Protein AF-A0A3S4IRG8-F1 (afdb_monomer)

Structure (mmCIF, N/CA/C/O backbone):
data_AF-A0A3S4IRG8-F1
#
_entry.id   AF-A0A3S4IRG8-F1
#
loop_
_atom_site.group_PDB
_atom_site.id
_atom_site.type_symbol
_atom_site.label_atom_id
_atom_site.label_alt_id
_atom_site.label_comp_id
_atom_site.label_asym_id
_atom_site.label_entity_id
_atom_site.label_seq_id
_atom_site.pdbx_PDB_ins_code
_atom_site.Cartn_x
_atom_site.Cartn_y
_atom_site.Cartn_z
_atom_site.occupancy
_atom_site.B_iso_or_equiv
_atom_site.auth_seq_id
_atom_site.auth_comp_id
_atom_site.auth_asym_id
_atom_site.auth_atom_id
_atom_site.pdbx_PDB_model_num
ATOM 1 N N . MET A 1 1 ? 3.084 -9.065 10.060 1.00 61.25 1 MET A N 1
ATOM 2 C CA . MET A 1 1 ? 2.139 -9.412 11.144 1.00 61.25 1 MET A CA 1
ATOM 3 C C . MET A 1 1 ? 0.882 -8.566 10.993 1.00 61.25 1 MET A C 1
ATOM 5 O O . MET A 1 1 ? 1.014 -7.364 10.798 1.00 61.25 1 MET A O 1
ATOM 9 N N . LEU A 1 2 ? -0.306 -9.174 11.066 1.00 63.50 2 LEU A N 1
ATOM 10 C CA . LEU A 1 2 ? -1.585 -8.457 11.097 1.00 63.50 2 LEU A CA 1
ATOM 11 C C . LEU A 1 2 ? -2.152 -8.532 12.519 1.00 63.50 2 LEU A C 1
ATOM 13 O O . LEU A 1 2 ? -2.353 -9.630 13.038 1.00 63.50 2 LEU A O 1
ATOM 17 N N . ARG A 1 3 ? -2.402 -7.384 13.151 1.00 69.75 3 ARG A N 1
ATOM 18 C CA . ARG A 1 3 ? -3.149 -7.307 14.417 1.00 69.75 3 ARG A CA 1
ATOM 19 C C . ARG A 1 3 ? -4.345 -6.393 14.238 1.00 69.75 3 ARG A C 1
ATOM 21 O O . ARG A 1 3 ? -4.197 -5.295 13.719 1.00 69.75 3 ARG A O 1
ATOM 28 N N . SER A 1 4 ? -5.515 -6.833 14.685 1.00 73.69 4 SER A N 1
ATOM 29 C CA . SER A 1 4 ? -6.734 -6.032 14.619 1.00 73.69 4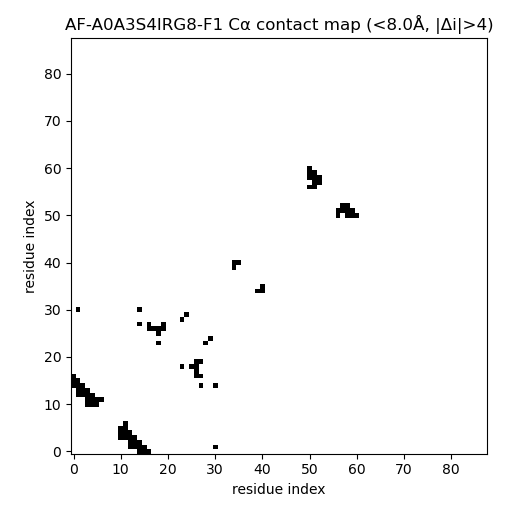 SER A CA 1
ATOM 30 C C . SER A 1 4 ? -7.416 -5.928 15.971 1.00 73.69 4 SER A C 1
ATOM 32 O O . SER A 1 4 ? -7.472 -6.913 16.705 1.00 73.69 4 SER A O 1
ATOM 34 N N . ILE A 1 5 ? -7.968 -4.754 16.248 1.00 76.94 5 ILE A N 1
ATOM 35 C CA . ILE A 1 5 ? -8.735 -4.424 17.443 1.00 76.94 5 ILE A CA 1
ATOM 36 C C . ILE A 1 5 ? -10.138 -4.009 16.997 1.00 76.94 5 ILE A C 1
ATOM 38 O O . ILE A 1 5 ? -10.305 -3.264 16.027 1.00 76.94 5 ILE A O 1
ATOM 42 N N . LEU A 1 6 ? -11.150 -4.518 17.698 1.00 78.75 6 LEU A N 1
ATOM 43 C CA . LEU A 1 6 ? -12.526 -4.069 17.529 1.00 78.75 6 LEU A CA 1
ATOM 44 C C . LEU A 1 6 ? -12.685 -2.728 18.254 1.00 78.75 6 LEU A C 1
ATOM 46 O O . LEU A 1 6 ? -12.325 -2.624 19.426 1.00 78.75 6 LEU A O 1
ATOM 50 N N . ILE A 1 7 ? -13.194 -1.712 17.562 1.00 81.38 7 ILE A N 1
ATOM 51 C CA . ILE A 1 7 ? -13.431 -0.378 18.123 1.00 81.38 7 ILE A CA 1
ATOM 52 C C . ILE A 1 7 ? -14.903 -0.001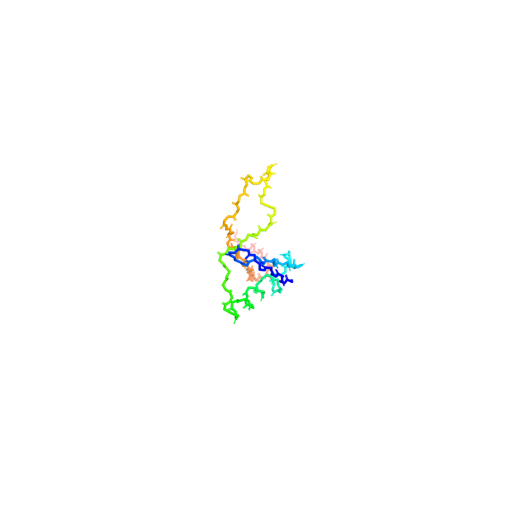 17.955 1.00 81.38 7 ILE A C 1
ATOM 54 O O . ILE A 1 7 ? -15.648 -0.632 17.203 1.00 81.38 7 ILE A O 1
ATOM 58 N N . THR A 1 8 ? -15.351 1.035 18.654 1.00 72.00 8 THR A N 1
ATOM 59 C CA . THR A 1 8 ? -16.730 1.514 18.547 1.00 72.00 8 THR A CA 1
ATOM 60 C C . THR A 1 8 ? -16.992 2.024 17.126 1.00 72.00 8 THR A C 1
ATOM 62 O O . THR A 1 8 ? -16.380 2.995 16.692 1.00 72.00 8 THR A O 1
ATOM 65 N N . GLY A 1 9 ? -17.881 1.350 16.389 1.00 80.62 9 GLY A N 1
ATOM 66 C CA . GLY A 1 9 ? -18.260 1.721 15.020 1.00 80.62 9 GLY A CA 1
ATOM 67 C C . GLY A 1 9 ? -17.387 1.144 13.896 1.00 80.62 9 GLY A C 1
ATOM 68 O O . GLY A 1 9 ? -17.611 1.496 12.742 1.00 80.62 9 GLY A O 1
ATOM 69 N N . GLY A 1 10 ? -16.423 0.258 14.183 1.00 81.12 10 GLY A N 1
ATOM 70 C CA . GLY A 1 10 ? -15.599 -0.357 13.136 1.00 81.12 10 GLY A CA 1
ATOM 71 C C . GLY A 1 10 ? -14.492 -1.283 13.643 1.00 81.12 10 GLY A C 1
ATOM 72 O O . GLY A 1 10 ? -14.465 -1.702 14.799 1.00 81.12 10 GLY A O 1
ATOM 73 N N . ARG A 1 11 ? -13.544 -1.614 12.762 1.00 81.12 11 ARG A N 1
ATOM 74 C CA . ARG A 1 11 ? -12.369 -2.432 13.089 1.00 81.12 11 ARG A CA 1
ATOM 75 C C . ARG A 1 11 ? -11.107 -1.705 12.656 1.00 81.12 11 ARG A C 1
ATOM 77 O O . ARG A 1 11 ? -10.989 -1.312 11.502 1.00 81.12 11 ARG A O 1
ATOM 84 N N . LEU A 1 12 ? -10.158 -1.565 13.577 1.00 79.62 12 LEU A N 1
ATOM 85 C CA . LEU A 1 12 ? -8.839 -1.013 13.290 1.00 79.62 12 LEU A CA 1
ATOM 86 C C . LEU A 1 12 ? -7.843 -2.162 13.150 1.00 79.62 12 LEU A C 1
ATOM 88 O O . LEU A 1 12 ? -7.767 -3.027 14.024 1.00 79.62 12 LEU A O 1
ATOM 92 N N . ALA A 1 13 ? -7.077 -2.185 12.063 1.00 80.50 13 ALA A N 1
ATOM 93 C CA . ALA A 1 13 ? -6.053 -3.194 11.826 1.00 80.50 13 ALA A CA 1
ATOM 94 C C . ALA A 1 13 ? -4.706 -2.546 11.503 1.00 80.50 13 ALA A C 1
ATOM 96 O O . ALA A 1 13 ? -4.632 -1.590 10.737 1.00 80.50 13 ALA A O 1
ATOM 97 N N . PHE A 1 14 ? -3.641 -3.105 12.072 1.00 77.38 14 PHE A N 1
ATOM 98 C CA . PHE A 1 14 ? -2.259 -2.753 11.783 1.00 77.38 14 PHE A CA 1
ATOM 99 C C . PHE A 1 14 ? -1.618 -3.883 10.990 1.00 77.38 14 PHE A C 1
ATOM 101 O O . PHE A 1 14 ? -1.575 -5.034 11.441 1.00 77.38 14 PHE A O 1
ATOM 108 N N . LEU A 1 15 ? -1.108 -3.536 9.814 1.00 77.88 15 LEU A N 1
ATOM 109 C CA . LEU A 1 15 ? -0.336 -4.419 8.957 1.00 77.88 15 LEU A CA 1
ATOM 110 C C . LEU A 1 15 ? 1.115 -3.951 8.999 1.00 77.88 15 LEU A C 1
ATOM 112 O O . LEU A 1 15 ? 1.460 -2.919 8.437 1.00 77.88 15 LEU A O 1
ATOM 116 N N . ILE A 1 16 ? 1.955 -4.717 9.692 1.00 75.44 16 ILE A N 1
ATOM 117 C CA . ILE A 1 16 ? 3.382 -4.416 9.835 1.00 75.44 16 ILE A CA 1
ATOM 118 C C . ILE A 1 16 ? 4.161 -5.457 9.034 1.00 75.44 16 ILE A C 1
ATOM 120 O O . ILE A 1 16 ? 4.059 -6.657 9.318 1.00 75.44 16 ILE A O 1
ATOM 124 N N . THR A 1 17 ? 4.913 -5.016 8.028 1.00 71.50 17 THR A N 1
ATOM 125 C CA . THR A 1 17 ? 5.862 -5.847 7.272 1.00 71.50 17 THR A CA 1
ATOM 126 C C . THR A 1 17 ? 7.289 -5.452 7.642 1.00 71.50 17 THR A C 1
ATOM 128 O O . THR A 1 17 ? 7.554 -4.287 7.912 1.00 71.50 17 THR A O 1
ATOM 131 N N . SER A 1 18 ? 8.194 -6.424 7.687 1.00 67.38 18 SER A N 1
ATOM 132 C CA . SER A 1 18 ? 9.633 -6.203 7.884 1.00 67.38 18 SER A CA 1
ATOM 133 C C . SER A 1 18 ? 10.412 -6.193 6.563 1.00 67.38 18 SER A C 1
ATOM 135 O O . SER A 1 18 ? 11.629 -6.073 6.579 1.00 67.38 18 SER A O 1
ATOM 137 N N . ASP A 1 19 ? 9.721 -6.371 5.434 1.00 63.53 19 ASP A N 1
ATOM 138 C CA . ASP A 1 19 ? 10.293 -6.519 4.091 1.00 63.53 19 ASP A CA 1
ATOM 139 C C . ASP A 1 19 ? 9.640 -5.508 3.130 1.00 63.53 19 ASP A C 1
ATOM 141 O O . ASP A 1 19 ? 8.849 -5.873 2.258 1.00 63.53 19 ASP A O 1
ATOM 145 N N . GLU A 1 20 ? 9.865 -4.216 3.392 1.00 57.44 20 GLU A N 1
ATOM 146 C CA . GLU A 1 20 ? 9.362 -3.099 2.573 1.00 57.44 20 GLU A CA 1
ATOM 147 C C . GLU A 1 20 ? 10.372 -2.663 1.493 1.00 57.44 20 GLU A C 1
ATOM 149 O O . GLU A 1 20 ? 9.965 -2.354 0.377 1.00 57.44 20 GLU A O 1
ATOM 154 N N . GLU A 1 21 ? 11.681 -2.708 1.780 1.00 56.28 21 GLU A N 1
ATOM 155 C CA . GLU A 1 21 ? 12.728 -2.194 0.875 1.00 56.28 21 GLU A CA 1
ATOM 156 C C . GLU A 1 21 ? 13.320 -3.224 -0.107 1.00 56.28 21 GLU A C 1
ATOM 158 O O . GLU A 1 21 ? 13.991 -2.837 -1.066 1.00 56.28 21 GLU A O 1
ATOM 163 N N . ALA A 1 22 ? 13.101 -4.530 0.092 1.00 54.97 22 ALA A N 1
ATOM 164 C CA . ALA A 1 22 ? 13.615 -5.553 -0.823 1.00 54.97 22 ALA A CA 1
ATOM 165 C C . ALA A 1 22 ? 12.561 -5.954 -1.872 1.00 54.97 22 ALA A C 1
ATOM 167 O O . ALA A 1 22 ? 11.694 -5.172 -2.244 1.00 54.97 22 ALA A O 1
ATOM 168 N N . SER A 1 23 ? 12.629 -7.177 -2.409 1.00 54.50 23 SER A N 1
ATOM 169 C CA . SER A 1 23 ? 11.838 -7.606 -3.578 1.00 54.50 23 SER A CA 1
ATOM 170 C C . SER A 1 23 ? 10.306 -7.501 -3.446 1.00 54.50 23 SER A C 1
ATO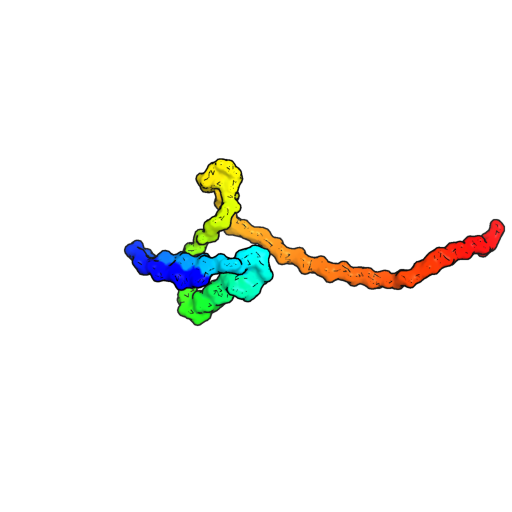M 172 O O . SER A 1 23 ? 9.614 -7.809 -4.415 1.00 54.50 23 SER A O 1
ATOM 174 N N . ALA A 1 24 ? 9.771 -7.135 -2.272 1.00 54.94 24 ALA A N 1
ATOM 175 C CA . ALA A 1 24 ? 8.350 -7.016 -1.928 1.00 54.94 24 ALA A CA 1
ATOM 176 C C . ALA A 1 24 ? 7.496 -8.268 -2.237 1.00 54.94 24 ALA A C 1
ATOM 178 O O . ALA A 1 24 ? 6.284 -8.265 -2.024 1.00 54.94 24 ALA A O 1
ATOM 179 N N . LYS A 1 25 ? 8.116 -9.376 -2.677 1.00 53.59 25 LYS A N 1
ATOM 180 C CA . LYS A 1 25 ? 7.453 -10.622 -3.096 1.00 53.59 25 LYS A CA 1
ATOM 181 C C . LYS A 1 25 ? 6.746 -11.338 -1.943 1.00 53.59 25 LYS A C 1
ATOM 183 O O . LYS A 1 25 ? 5.812 -12.096 -2.181 1.00 53.59 25 LYS A O 1
ATOM 188 N N . ASN A 1 26 ? 7.186 -11.113 -0.703 1.00 58.09 26 ASN A N 1
ATOM 189 C CA . ASN A 1 26 ? 6.601 -11.703 0.506 1.00 58.09 26 ASN A CA 1
ATOM 190 C C . ASN A 1 26 ? 6.062 -10.662 1.499 1.00 58.09 26 ASN A C 1
ATOM 192 O O . ASN A 1 26 ? 5.695 -11.026 2.614 1.00 58.09 26 ASN A O 1
ATOM 196 N N . GLY A 1 27 ? 6.025 -9.387 1.112 1.00 65.06 27 GLY A N 1
ATOM 197 C CA . GLY A 1 27 ? 5.612 -8.300 1.991 1.00 65.06 27 GLY A CA 1
ATOM 198 C C . GLY A 1 27 ? 4.095 -8.113 2.016 1.00 65.06 27 GLY A C 1
ATOM 199 O O . GLY A 1 27 ? 3.305 -9.049 2.156 1.00 65.06 27 GLY A O 1
ATOM 200 N N . THR A 1 28 ? 3.674 -6.865 1.851 1.00 68.00 28 THR A N 1
ATOM 201 C CA . THR A 1 28 ? 2.281 -6.413 1.966 1.00 68.00 28 THR A CA 1
ATOM 202 C C . THR A 1 28 ? 1.329 -7.136 1.006 1.00 68.00 28 THR A C 1
ATOM 204 O O . THR A 1 28 ? 0.187 -7.401 1.373 1.00 68.00 28 THR A O 1
ATOM 207 N N . VAL A 1 29 ? 1.811 -7.536 -0.180 1.00 72.94 29 VAL A N 1
ATOM 208 C CA . VAL A 1 29 ? 1.018 -8.221 -1.220 1.00 72.94 29 VAL A CA 1
ATOM 209 C C . VAL A 1 29 ? 0.379 -9.509 -0.700 1.00 72.94 29 VAL A C 1
ATOM 211 O O . VAL A 1 29 ? -0.829 -9.671 -0.822 1.00 72.94 29 VAL A O 1
ATOM 214 N N . LYS A 1 30 ? 1.136 -10.383 -0.023 1.00 72.12 30 LYS A N 1
ATOM 215 C CA . LYS A 1 30 ? 0.598 -11.654 0.497 1.00 72.12 30 LYS A CA 1
ATOM 216 C C . LYS A 1 30 ? -0.446 -11.466 1.589 1.00 72.12 30 LYS A C 1
ATOM 218 O O . LYS A 1 30 ? -1.355 -12.280 1.731 1.00 72.12 30 LYS A O 1
ATOM 223 N N . VAL A 1 31 ? -0.309 -10.413 2.392 1.00 71.69 31 VAL A N 1
ATOM 224 C CA . VAL A 1 31 ? -1.289 -10.113 3.439 1.00 71.69 31 VAL A CA 1
ATOM 225 C C . VAL A 1 31 ? -2.573 -9.580 2.810 1.00 71.69 31 VAL A C 1
ATOM 227 O O . VAL A 1 31 ? -3.651 -10.002 3.213 1.00 71.69 31 VAL A O 1
ATOM 230 N N . VAL A 1 32 ? -2.467 -8.725 1.790 1.00 75.38 32 VAL A N 1
ATOM 231 C CA . VAL A 1 32 ? -3.626 -8.266 1.010 1.00 75.38 32 VAL A CA 1
ATOM 232 C C . VAL A 1 32 ? -4.309 -9.442 0.310 1.00 75.38 32 VAL A C 1
ATOM 234 O O . VAL A 1 32 ? -5.519 -9.588 0.439 1.00 75.38 32 VAL A O 1
ATOM 237 N N . GLU A 1 33 ? -3.558 -10.335 -0.338 1.00 77.38 33 GLU A N 1
ATOM 238 C CA . GLU A 1 33 ? -4.097 -11.558 -0.952 1.00 77.38 33 GLU A CA 1
ATOM 239 C C . GLU A 1 33 ? -4.821 -12.444 0.071 1.00 77.38 33 GLU A C 1
ATOM 241 O O . GLU A 1 33 ? -5.929 -12.911 -0.186 1.00 77.38 33 GLU A O 1
ATOM 246 N N . ALA A 1 34 ? -4.241 -12.639 1.260 1.00 76.88 34 ALA A N 1
ATOM 247 C CA . ALA A 1 34 ? -4.861 -13.423 2.326 1.00 76.88 34 ALA A CA 1
ATOM 248 C C . ALA A 1 34 ?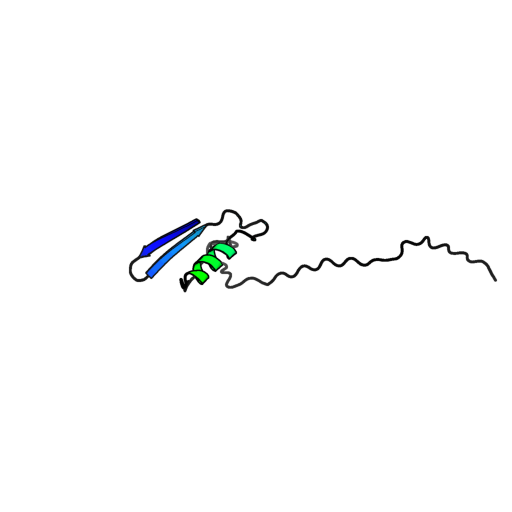 -6.149 -12.780 2.873 1.00 76.88 34 ALA A C 1
ATOM 250 O O . ALA A 1 34 ? -7.076 -13.503 3.237 1.00 76.88 34 ALA A O 1
ATOM 251 N N . LEU A 1 35 ? -6.216 -11.446 2.934 1.00 77.19 35 LEU A N 1
ATOM 252 C CA . LEU A 1 35 ? -7.412 -10.695 3.335 1.00 77.19 35 LEU A CA 1
ATOM 253 C C . LEU A 1 35 ? -8.505 -10.770 2.261 1.00 77.19 35 LEU A C 1
ATOM 255 O O . LEU A 1 35 ? -9.660 -11.063 2.573 1.00 77.19 35 LEU A O 1
ATOM 259 N N . MET A 1 36 ? -8.129 -10.604 0.990 1.00 78.19 36 MET A N 1
ATOM 260 C CA . MET A 1 36 ? -9.035 -10.752 -0.152 1.00 78.19 36 MET A CA 1
ATOM 261 C C . MET A 1 36 ? -9.603 -12.173 -0.240 1.00 78.19 36 MET A C 1
ATOM 263 O O . MET A 1 36 ? -10.806 -12.336 -0.424 1.00 78.19 36 MET A O 1
ATOM 267 N N . ALA A 1 37 ? -8.778 -13.203 -0.027 1.00 79.69 37 ALA A N 1
ATOM 268 C CA . ALA A 1 37 ? -9.217 -14.601 -0.013 1.00 79.69 37 ALA A CA 1
ATOM 269 C C . ALA A 1 37 ? -10.210 -14.915 1.122 1.00 79.69 37 ALA A C 1
ATOM 271 O O . ALA A 1 37 ? -11.018 -15.833 1.006 1.00 79.69 37 ALA A O 1
ATOM 272 N N . ARG A 1 38 ? -10.167 -14.150 2.219 1.00 80.25 38 ARG A N 1
ATOM 273 C CA . ARG A 1 38 ? -11.100 -14.256 3.354 1.00 80.25 38 ARG A CA 1
ATOM 274 C C . ARG A 1 38 ? -12.339 -13.375 3.194 1.00 80.25 38 ARG A C 1
ATOM 276 O O . ARG A 1 38 ? -13.160 -13.324 4.106 1.00 80.25 38 ARG A O 1
ATOM 283 N N . ASN A 1 39 ? -12.474 -12.698 2.052 1.00 76.12 39 ASN A N 1
ATOM 284 C CA . ASN A 1 39 ? -13.535 -11.737 1.766 1.00 76.12 39 ASN A CA 1
ATOM 285 C C . ASN A 1 39 ? -13.606 -10.598 2.804 1.00 76.12 39 ASN A C 1
ATOM 287 O O . ASN A 1 39 ? -14.672 -10.047 3.084 1.00 76.12 39 ASN A O 1
ATOM 291 N N . GLU A 1 40 ? -12.459 -10.262 3.398 1.00 74.50 40 GLU A N 1
ATOM 292 C CA . GLU A 1 40 ? -12.337 -9.245 4.433 1.00 74.50 40 GLU A CA 1
ATOM 293 C C . GLU A 1 40 ? -12.083 -7.897 3.746 1.00 74.50 40 GLU A C 1
ATOM 295 O O . GLU A 1 40 ? -11.012 -7.646 3.189 1.00 74.50 40 GLU A O 1
ATOM 300 N N . ARG A 1 41 ? -13.116 -7.049 3.706 1.00 69.56 41 ARG A N 1
ATOM 301 C CA . ARG A 1 41 ? -13.069 -5.763 3.005 1.00 69.56 41 ARG A CA 1
ATOM 302 C C . ARG A 1 41 ? -12.302 -4.736 3.837 1.00 69.56 41 ARG A C 1
ATOM 304 O O . ARG A 1 41 ? -12.540 -4.593 5.033 1.00 69.56 41 ARG A O 1
ATOM 311 N N . LEU A 1 42 ? -11.380 -4.032 3.187 1.00 73.50 42 LEU A N 1
ATOM 312 C CA . LEU A 1 42 ? -10.562 -2.988 3.792 1.00 73.50 42 LEU A CA 1
ATOM 313 C C . LEU A 1 42 ? -10.995 -1.649 3.186 1.00 73.50 42 LEU A C 1
ATOM 315 O O . LEU A 1 42 ? -10.644 -1.340 2.051 1.00 73.50 42 LEU A O 1
ATOM 319 N N . ASP A 1 43 ? -11.827 -0.901 3.912 1.00 79.00 43 ASP A N 1
ATOM 320 C CA . ASP A 1 43 ? -12.458 0.322 3.392 1.00 79.00 43 ASP A CA 1
ATOM 321 C C . ASP A 1 43 ? -11.493 1.512 3.343 1.00 79.00 43 ASP A C 1
ATOM 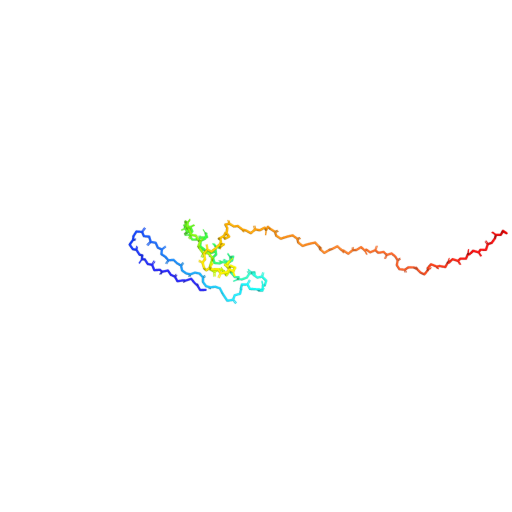323 O O . ASP A 1 43 ? -11.566 2.344 2.440 1.00 79.00 43 ASP A O 1
ATOM 327 N N . TYR A 1 44 ? -10.555 1.567 4.292 1.00 77.25 44 TYR A N 1
ATOM 328 C CA . TYR A 1 44 ? -9.589 2.652 4.419 1.00 77.25 44 TYR A CA 1
ATOM 329 C C . TYR A 1 44 ? -8.210 2.099 4.771 1.00 77.25 44 TYR A C 1
ATOM 331 O O . TYR A 1 44 ? -8.065 1.319 5.712 1.00 77.25 44 TYR A O 1
ATOM 339 N N . CYS A 1 45 ? -7.187 2.529 4.033 1.00 77.88 45 CYS A N 1
ATOM 340 C CA . CYS A 1 45 ? -5.793 2.193 4.299 1.00 77.88 45 CYS A CA 1
ATOM 341 C C . CYS A 1 45 ? -4.981 3.483 4.422 1.00 77.88 45 CYS A C 1
ATOM 343 O O . CYS A 1 45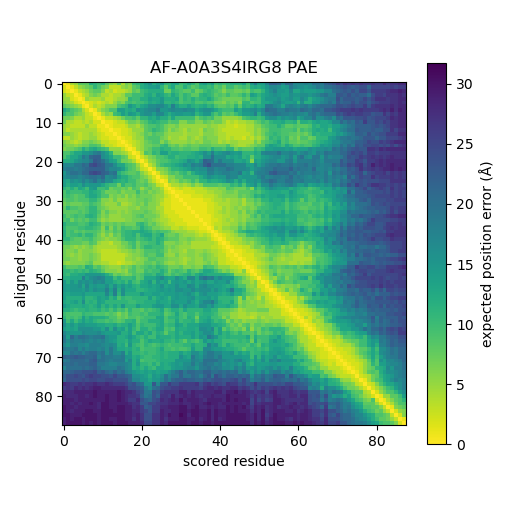 ? -4.989 4.306 3.508 1.00 77.88 45 CYS A O 1
ATOM 345 N N . LEU A 1 46 ? -4.284 3.646 5.546 1.00 77.06 46 LEU A N 1
ATOM 346 C CA . LEU A 1 46 ? -3.317 4.717 5.751 1.00 77.06 46 LEU A CA 1
ATOM 347 C C . LEU A 1 46 ? -1.919 4.104 5.783 1.00 77.06 46 LEU A C 1
ATOM 349 O O . LEU A 1 46 ? -1.626 3.260 6.630 1.00 77.06 46 LEU A O 1
ATOM 353 N N . VAL A 1 47 ? -1.064 4.535 4.862 1.00 79.00 47 VAL A N 1
ATOM 354 C CA . VAL A 1 47 ? 0.327 4.087 4.779 1.00 79.00 47 VAL A CA 1
ATOM 355 C C . VAL A 1 47 ? 1.202 5.136 5.459 1.00 79.00 47 VAL A C 1
ATOM 357 O O . VAL A 1 47 ? 1.284 6.267 4.993 1.00 79.00 47 VAL A O 1
ATOM 360 N N . GLY A 1 48 ? 1.830 4.768 6.576 1.00 69.31 48 GLY A N 1
ATOM 361 C CA . GLY A 1 48 ? 2.643 5.663 7.411 1.00 69.31 48 GLY A CA 1
ATOM 362 C C . GLY A 1 48 ? 4.063 5.909 6.898 1.00 69.31 48 GLY A C 1
ATOM 363 O O . GLY A 1 48 ? 4.970 6.093 7.705 1.00 69.31 48 GLY A O 1
ATOM 364 N N . GLU A 1 49 ? 4.280 5.861 5.585 1.00 73.06 49 GLU A N 1
ATOM 365 C CA . GLU A 1 49 ? 5.576 6.223 5.011 1.00 73.06 49 GLU A CA 1
ATOM 366 C C . GLU A 1 49 ? 5.873 7.709 5.270 1.00 73.06 49 GLU A C 1
ATOM 368 O O . GLU A 1 49 ? 4.946 8.525 5.225 1.00 73.06 49 GLU A O 1
ATOM 373 N N . PRO A 1 50 ? 7.142 8.098 5.497 1.00 66.94 50 PRO A N 1
ATOM 374 C CA . PRO A 1 50 ? 7.503 9.502 5.644 1.00 66.94 50 PRO A CA 1
ATOM 375 C C . PRO A 1 50 ? 7.216 10.243 4.329 1.00 66.94 50 PRO A C 1
ATOM 377 O O . PRO A 1 50 ? 7.983 10.182 3.367 1.00 66.94 50 PRO A O 1
ATOM 380 N N . SER A 1 51 ? 6.066 10.916 4.260 1.00 65.62 51 SER A N 1
ATOM 381 C CA . SER A 1 51 ? 5.678 11.748 3.119 1.00 65.62 51 SER A CA 1
ATOM 382 C C . SER A 1 51 ? 6.016 13.219 3.320 1.00 65.62 51 SER A C 1
ATOM 384 O O . SER A 1 51 ? 6.089 13.937 2.326 1.00 65.62 51 SER A O 1
ATOM 386 N N . SER A 1 52 ? 6.226 13.643 4.569 1.00 64.50 52 SER A N 1
ATOM 387 C CA . SER A 1 52 ? 6.407 15.044 4.931 1.00 64.50 52 SER A CA 1
ATOM 388 C C . SER A 1 52 ? 7.794 15.597 4.630 1.00 64.50 52 SER A C 1
ATOM 390 O O . SER A 1 52 ? 8.784 14.880 4.756 1.00 64.50 52 SER A O 1
ATOM 392 N N . THR A 1 53 ? 7.857 16.871 4.236 1.00 70.06 53 THR A N 1
ATOM 393 C CA . THR A 1 53 ? 9.100 17.548 3.824 1.00 70.06 53 THR A CA 1
ATOM 394 C C . THR A 1 53 ? 9.655 18.437 4.939 1.00 70.06 53 THR A C 1
ATOM 396 O O . THR A 1 53 ? 10.792 18.241 5.354 1.00 70.06 53 THR A O 1
ATOM 399 N N . GLU A 1 54 ? 8.861 19.376 5.457 1.00 71.44 54 GLU A N 1
ATOM 400 C CA . GLU A 1 54 ? 9.277 20.351 6.478 1.00 71.44 54 GLU A CA 1
ATOM 401 C C . GLU A 1 54 ? 8.441 20.268 7.763 1.00 71.44 54 GLU A C 1
ATOM 403 O O . GLU A 1 54 ? 8.979 20.385 8.864 1.00 71.44 54 GLU A O 1
ATOM 408 N N . ILE A 1 55 ? 7.129 20.039 7.646 1.00 76.19 55 ILE A N 1
ATOM 409 C CA . ILE A 1 55 ? 6.200 19.962 8.784 1.00 76.19 55 ILE A CA 1
ATOM 410 C C . ILE A 1 55 ? 5.328 18.717 8.615 1.00 76.19 55 ILE A C 1
ATOM 412 O O . ILE A 1 55 ? 4.855 18.433 7.518 1.00 76.19 55 ILE A O 1
ATOM 416 N N . VAL A 1 56 ? 5.074 17.974 9.698 1.00 73.56 56 VAL A N 1
ATOM 417 C CA . VAL A 1 56 ? 4.137 16.837 9.673 1.00 73.56 56 VAL A CA 1
ATOM 418 C C . VAL A 1 56 ? 2.794 17.266 9.072 1.00 73.56 56 VAL A C 1
ATOM 420 O O . VAL A 1 56 ? 2.131 18.163 9.588 1.00 73.56 56 VAL A O 1
ATOM 423 N N . GLY A 1 57 ? 2.395 16.597 7.988 1.00 71.56 57 GLY A N 1
ATOM 424 C CA . GLY A 1 57 ? 1.131 16.838 7.289 1.00 71.56 57 GLY A CA 1
ATOM 425 C C . GLY A 1 57 ? 1.194 17.831 6.124 1.00 71.56 57 GLY A C 1
ATOM 426 O O . GLY A 1 57 ? 0.164 18.070 5.501 1.00 71.56 57 GLY A O 1
ATOM 427 N N . ASP A 1 58 ? 2.364 18.376 5.790 1.00 75.56 58 ASP A N 1
ATOM 428 C CA . ASP A 1 58 ? 2.555 19.239 4.613 1.00 75.56 58 ASP A CA 1
ATOM 429 C C . ASP A 1 58 ? 2.293 18.529 3.269 1.00 75.56 58 ASP A C 1
ATOM 431 O O . ASP A 1 58 ? 1.837 19.149 2.307 1.00 75.56 58 ASP A O 1
ATOM 435 N N . VAL A 1 59 ? 2.542 17.220 3.200 1.00 73.06 59 VAL A N 1
ATOM 436 C CA . VAL A 1 59 ? 2.425 16.415 1.985 1.00 73.06 59 VAL A CA 1
ATOM 437 C C . VAL A 1 59 ? 1.717 15.100 2.290 1.00 73.06 59 VAL A C 1
ATOM 439 O O . VAL A 1 59 ? 2.189 14.274 3.073 1.00 73.06 59 VAL A O 1
ATOM 442 N N . VAL A 1 60 ? 0.609 14.864 1.585 1.00 76.50 60 VAL A N 1
ATOM 443 C CA . VAL A 1 60 ? -0.128 13.595 1.586 1.00 76.50 60 VAL A CA 1
ATOM 444 C C . VAL A 1 60 ? -0.028 12.963 0.200 1.00 76.50 60 VAL A C 1
ATOM 446 O O . VAL A 1 60 ? -0.376 13.584 -0.803 1.00 76.50 60 VAL A O 1
ATOM 449 N N . LYS A 1 61 ? 0.433 11.709 0.129 1.00 73.88 61 LYS A N 1
ATOM 450 C CA . LYS A 1 61 ? 0.500 10.946 -1.126 1.00 73.88 61 LYS A CA 1
ATOM 451 C C . LYS A 1 61 ? -0.764 10.107 -1.290 1.00 73.88 61 LYS A C 1
ATOM 453 O O . LYS A 1 61 ? -0.950 9.121 -0.589 1.00 73.88 61 LYS A O 1
ATOM 458 N N . ASN A 1 62 ? -1.612 10.474 -2.247 1.00 78.81 62 ASN A N 1
ATOM 459 C CA . ASN A 1 62 ? -2.827 9.728 -2.605 1.00 78.81 62 ASN A CA 1
ATOM 460 C C . ASN A 1 62 ? -2.595 8.652 -3.687 1.00 78.81 62 ASN A C 1
ATOM 462 O O . ASN A 1 62 ? -3.544 8.014 -4.137 1.00 78.81 62 ASN A O 1
ATOM 466 N N . GLY A 1 63 ? -1.350 8.449 -4.122 1.00 69.19 63 GLY A N 1
ATOM 467 C CA . GLY A 1 63 ? -0.995 7.444 -5.116 1.00 69.19 63 GLY A CA 1
ATOM 468 C C . GLY A 1 63 ? 0.502 7.420 -5.421 1.00 69.19 63 GLY A C 1
ATOM 469 O O . GLY A 1 63 ? 1.246 8.338 -5.071 1.00 69.19 63 GLY A O 1
ATOM 470 N N . ARG A 1 64 ? 0.950 6.355 -6.094 1.00 74.00 64 ARG A N 1
ATOM 471 C CA . ARG A 1 64 ? 2.310 6.216 -6.635 1.00 74.00 64 ARG A CA 1
ATOM 472 C C . ARG A 1 64 ? 2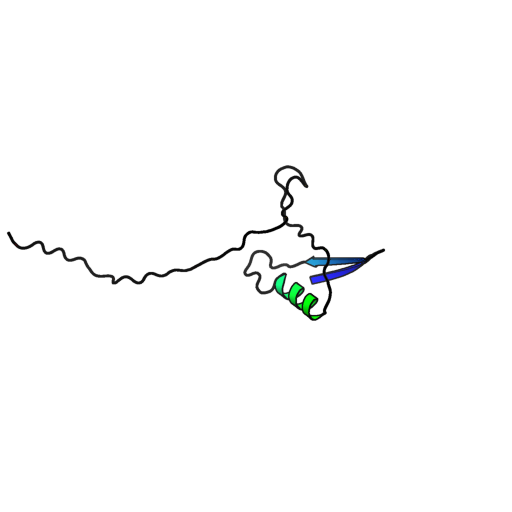.243 5.980 -8.146 1.00 74.00 64 ARG A C 1
ATOM 474 O O . ARG A 1 64 ? 1.288 5.396 -8.651 1.00 74.00 64 ARG A O 1
ATOM 481 N N . ARG A 1 65 ? 3.274 6.427 -8.869 1.00 80.62 65 ARG A N 1
ATOM 482 C CA . ARG A 1 65 ? 3.463 6.092 -10.290 1.00 80.62 65 ARG A CA 1
ATOM 483 C C . ARG A 1 65 ? 3.882 4.625 -10.412 1.00 80.62 65 ARG A C 1
ATOM 485 O O . ARG A 1 65 ? 4.667 4.151 -9.593 1.00 80.62 65 ARG A O 1
ATOM 492 N N . GLY A 1 66 ? 3.385 3.932 -11.436 1.00 66.69 66 GLY A N 1
ATOM 493 C CA . GLY A 1 66 ? 3.869 2.594 -11.782 1.00 66.69 66 GLY A CA 1
ATOM 494 C C . GLY A 1 66 ? 5.339 2.630 -12.211 1.00 66.69 66 GLY A C 1
ATOM 495 O O . GLY A 1 66 ? 5.800 3.628 -12.764 1.00 66.69 66 GLY A O 1
ATOM 496 N N . SER A 1 67 ? 6.070 1.548 -11.950 1.00 65.81 67 SER A N 1
ATOM 497 C CA . SER A 1 67 ? 7.455 1.369 -12.393 1.00 65.81 67 SER A CA 1
ATOM 498 C C . SER A 1 67 ? 7.512 0.247 -13.425 1.00 65.81 67 SER A C 1
ATOM 500 O O . SER A 1 67 ? 6.999 -0.844 -13.177 1.00 65.81 67 SER A O 1
ATOM 502 N N . LEU A 1 68 ? 8.116 0.520 -14.582 1.00 75.88 68 LEU A N 1
ATOM 503 C CA . LEU A 1 68 ? 8.378 -0.460 -15.632 1.00 75.88 68 LEU A CA 1
ATOM 504 C C . LEU A 1 68 ? 9.873 -0.429 -15.944 1.00 75.88 68 LEU A C 1
ATOM 506 O O . LEU A 1 68 ? 10.380 0.569 -16.453 1.00 75.88 68 LEU A O 1
ATOM 510 N N . THR A 1 69 ? 10.563 -1.531 -15.670 1.00 75.94 69 THR A N 1
ATOM 511 C CA . THR A 1 69 ? 11.989 -1.685 -15.978 1.00 75.94 69 THR A CA 1
ATOM 512 C C . THR A 1 69 ? 12.144 -2.688 -17.113 1.00 75.94 69 THR A C 1
ATOM 514 O O . THR A 1 69 ? 11.695 -3.828 -16.998 1.00 75.94 69 THR A O 1
ATOM 517 N N . CYS A 1 70 ? 12.785 -2.276 -18.207 1.00 75.25 70 CYS A N 1
ATOM 518 C CA . CYS A 1 70 ? 13.119 -3.145 -19.333 1.00 75.25 70 CYS A CA 1
ATOM 519 C C . CYS A 1 70 ? 14.640 -3.300 -19.424 1.00 75.25 70 CYS A C 1
ATOM 521 O O . CYS A 1 70 ? 15.360 -2.307 -19.511 1.00 75.25 70 CYS A O 1
ATOM 523 N N . ASN A 1 71 ? 15.121 -4.543 -19.421 1.00 80.00 71 ASN A N 1
ATOM 524 C CA . ASN A 1 71 ? 16.521 -4.860 -19.687 1.00 80.00 71 ASN A CA 1
ATOM 525 C C . ASN A 1 71 ? 16.658 -5.223 -21.167 1.00 80.00 71 ASN A C 1
ATOM 527 O O . ASN A 1 71 ? 16.279 -6.320 -21.572 1.00 80.00 71 ASN A O 1
ATOM 531 N N . LEU A 1 72 ? 17.174 -4.293 -21.970 1.00 83.56 72 LEU A N 1
ATOM 532 C CA . LEU A 1 72 ? 17.414 -4.510 -23.393 1.00 83.56 72 LEU A CA 1
ATOM 533 C C . LEU A 1 72 ? 18.888 -4.850 -23.626 1.00 83.56 72 LEU A C 1
ATOM 535 O O . LEU A 1 72 ? 19.772 -4.040 -23.354 1.00 83.56 72 LEU A O 1
ATOM 539 N N . THR A 1 73 ? 19.149 -6.033 -24.175 1.00 82.81 73 THR A N 1
ATOM 540 C CA . THR A 1 73 ? 20.484 -6.435 -24.627 1.00 82.81 73 THR A CA 1
ATOM 541 C C . THR A 1 73 ? 20.509 -6.430 -26.148 1.00 82.81 73 THR A C 1
ATOM 543 O O . THR A 1 73 ? 19.849 -7.242 -26.792 1.00 82.81 73 THR A O 1
ATOM 546 N N . ILE A 1 74 ? 21.260 -5.495 -26.731 1.00 82.75 74 ILE A N 1
ATOM 547 C CA . ILE A 1 74 ? 21.475 -5.443 -28.179 1.00 82.75 74 ILE A CA 1
ATOM 548 C C . ILE A 1 74 ? 22.732 -6.249 -28.495 1.00 82.75 74 ILE A C 1
ATOM 550 O O . ILE A 1 74 ? 23.840 -5.872 -28.113 1.00 82.75 74 ILE A O 1
ATOM 554 N N . HIS A 1 75 ? 22.560 -7.364 -29.199 1.00 81.69 75 HIS A N 1
ATOM 555 C CA . HIS A 1 75 ? 23.670 -8.185 -29.666 1.00 81.69 75 HIS A CA 1
ATOM 556 C C . HIS A 1 75 ? 24.196 -7.637 -30.995 1.00 81.69 75 HIS A C 1
ATOM 558 O O . HIS A 1 75 ? 23.579 -7.810 -32.043 1.00 81.69 75 HIS A O 1
ATOM 564 N N . GLY A 1 76 ? 25.340 -6.957 -30.940 1.00 83.56 76 GLY A N 1
ATOM 565 C CA . GLY A 1 76 ? 26.137 -6.638 -32.121 1.00 83.56 76 GLY A CA 1
ATOM 566 C C . GLY A 1 76 ? 27.108 -7.769 -32.464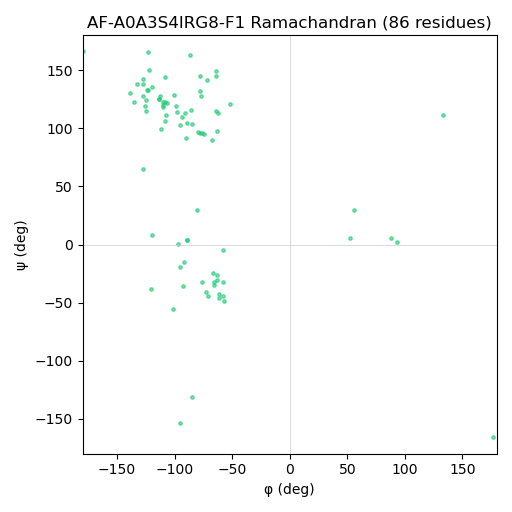 1.00 83.56 76 GLY A C 1
ATOM 567 O O . GLY A 1 76 ? 27.426 -8.616 -31.630 1.00 83.56 76 GLY A O 1
ATOM 568 N N . VAL A 1 77 ? 27.630 -7.758 -33.688 1.00 76.12 77 VAL A N 1
ATOM 569 C CA . VAL A 1 77 ? 28.772 -8.599 -34.065 1.00 76.12 77 VAL A CA 1
ATOM 570 C C . VAL A 1 77 ? 30.050 -7.846 -33.691 1.00 76.12 77 VAL A C 1
ATOM 572 O O . VAL A 1 77 ? 30.319 -6.778 -34.239 1.00 76.12 77 VAL A O 1
AT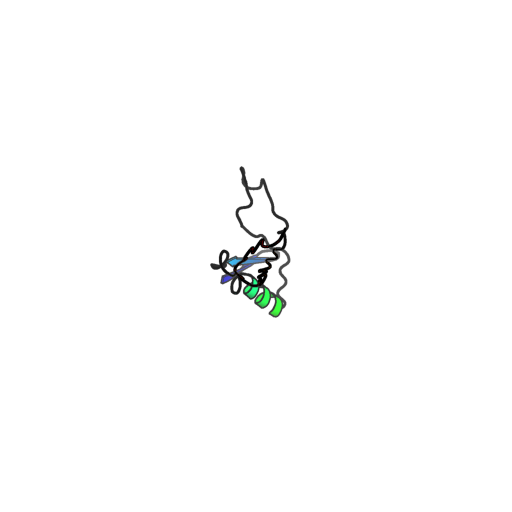OM 575 N N . SER A 1 78 ? 30.837 -8.381 -32.755 1.00 63.84 78 SER A N 1
ATOM 576 C CA . SER A 1 78 ? 32.158 -7.830 -32.426 1.00 63.84 78 SER A CA 1
ATOM 577 C C . SER A 1 78 ? 33.157 -8.258 -33.502 1.00 63.84 78 SER A C 1
ATOM 579 O O . SER A 1 78 ? 33.657 -9.381 -33.490 1.00 63.84 78 SER A O 1
ATOM 581 N N . GLY A 1 79 ? 33.385 -7.391 -34.488 1.00 67.44 79 GLY A N 1
ATOM 582 C CA . GLY A 1 79 ? 34.309 -7.628 -35.596 1.00 67.44 79 GLY A CA 1
ATOM 583 C C . GLY A 1 79 ? 35.353 -6.520 -35.699 1.00 67.44 79 GLY A C 1
ATOM 584 O O . GLY A 1 79 ? 35.018 -5.337 -35.662 1.00 67.44 79 GLY A O 1
ATOM 585 N N . ALA A 1 80 ? 36.626 -6.897 -35.851 1.00 57.81 80 ALA A N 1
ATOM 586 C CA . ALA A 1 80 ? 37.719 -5.960 -36.086 1.00 57.81 80 ALA A CA 1
ATOM 587 C C . ALA A 1 80 ? 37.502 -5.223 -37.416 1.00 57.81 80 ALA A C 1
ATOM 589 O O . ALA A 1 80 ? 37.569 -5.814 -38.496 1.00 57.81 80 ALA A O 1
ATOM 590 N N . ARG A 1 81 ? 37.252 -3.913 -37.346 1.00 54.44 81 ARG A N 1
ATOM 591 C CA . ARG A 1 81 ? 37.163 -3.045 -38.522 1.00 54.44 81 ARG A CA 1
ATOM 592 C C . ARG A 1 81 ? 38.547 -2.927 -39.169 1.00 54.44 81 ARG A C 1
ATOM 594 O O . ARG A 1 81 ? 39.316 -2.033 -38.830 1.00 54.44 81 ARG A O 1
ATOM 601 N N . ARG A 1 82 ? 38.879 -3.814 -40.110 1.00 46.12 82 ARG A N 1
ATOM 602 C CA . ARG A 1 82 ? 40.044 -3.640 -40.988 1.00 46.12 82 ARG A CA 1
ATOM 603 C C . ARG A 1 82 ? 39.665 -2.663 -42.099 1.00 46.12 82 ARG A C 1
ATOM 605 O O . ARG A 1 82 ? 39.050 -3.045 -43.087 1.00 46.12 82 ARG A O 1
ATOM 612 N N . LEU A 1 83 ? 40.018 -1.392 -41.926 1.00 58.66 83 LEU A N 1
ATOM 613 C CA . LEU A 1 83 ? 40.050 -0.434 -43.029 1.00 58.66 83 LEU A CA 1
ATOM 614 C C . LEU A 1 83 ? 41.288 -0.746 -43.879 1.00 58.66 83 LEU A C 1
ATOM 616 O O . LEU A 1 83 ? 42.385 -0.300 -43.561 1.00 58.66 83 LEU A O 1
ATOM 620 N N . SER A 1 84 ? 41.136 -1.536 -44.942 1.00 55.12 84 SER A N 1
ATOM 621 C CA . SER A 1 84 ? 42.084 -1.500 -46.058 1.00 55.12 84 SER A CA 1
ATOM 622 C C . SER A 1 84 ? 41.591 -0.461 -47.058 1.00 55.12 84 SER A C 1
ATOM 624 O O . SER A 1 84 ? 40.789 -0.763 -47.939 1.00 55.12 84 SER A O 1
ATOM 626 N N . ALA A 1 85 ? 42.053 0.779 -46.905 1.00 56.25 85 ALA A N 1
ATOM 627 C CA . ALA A 1 85 ? 42.079 1.709 -48.023 1.00 56.25 85 ALA A CA 1
ATOM 628 C C . ALA A 1 85 ? 43.260 1.306 -48.919 1.00 56.25 85 ALA A C 1
ATOM 630 O O . ALA A 1 85 ? 44.409 1.634 -48.640 1.00 56.25 85 ALA A O 1
ATOM 631 N N . SER A 1 86 ? 42.970 0.531 -49.959 1.00 57.16 86 SER A N 1
ATOM 632 C CA . SER A 1 86 ? 43.862 0.313 -51.093 1.00 57.16 86 SER A CA 1
ATOM 633 C C . SER A 1 86 ? 43.099 0.659 -52.364 1.00 57.16 86 SER A C 1
ATOM 635 O O . SER A 1 86 ? 42.102 0.001 -52.659 1.00 57.16 86 SER A O 1
ATOM 637 N N . GLY A 1 87 ? 43.592 1.644 -53.112 1.00 53.22 87 GLY A N 1
ATOM 638 C CA . GLY A 1 87 ? 43.251 1.831 -54.522 1.00 53.22 87 GLY A CA 1
ATOM 639 C C . GLY A 1 87 ? 42.887 3.266 -54.892 1.00 53.22 87 GLY A C 1
ATOM 640 O O . GLY A 1 87 ? 41.815 3.732 -54.514 1.00 53.22 87 GLY A O 1
ATOM 641 N N . GLY A 1 88 ? 43.758 3.906 -55.681 1.00 39.16 88 GLY A N 1
ATOM 642 C CA . GLY A 1 88 ? 43.480 5.132 -56.432 1.00 39.16 88 GLY A CA 1
ATOM 643 C C . GLY A 1 88 ? 44.622 6.121 -56.402 1.00 39.16 88 GLY A C 1
ATOM 644 O O . GLY A 1 88 ? 44.420 7.170 -55.762 1.00 39.16 88 GLY A O 1
#

pLDDT: mean 70.74, std 9.48, range [39.16, 83.56]

Foldseek 3Di:
DKDWDDDVPGIDIDADFPPPPPPCPPGPVVVVVVCVVVVNDDPDDDDPDPQDDPDPPPGDDPDDDDDDDDDDDDDDDPDDPPPPPDDD

Secondary structure (DSSP, 8-state):
-EEEEEETTEEEEEE--S-SSS--TTSHHHHHHHHHHTT-------------SSSTTS------------------------------

Mean predicted aligned error: 13.92 Å

Organism: Salmonella enterica I (NCBI:txid59201)

Sequence (88 aa):
MLRSILITGGRLAFLITSDEEASAKNGTVKVVEALMARNERLDYCLVGEPSSTEIVGDVVKNGRRGSLTCNLTIHGVSGARRLSASGG

InterPro domains:
  IPR002933 Peptidase M20 [PF01546] (10-55)

Solvent-accessible surface area (backbone atoms only — not comparable to full-atom values): 6485 Å² total; per-residue (Å²): 91,81,52,73,47,84,50,94,94,50,74,51,70,49,78,51,68,95,42,76,88,61,90,42,81,78,18,68,59,54,56,51,52,55,33,56,76,67,71,53,84,78,92,78,85,85,80,88,67,93,55,48,84,90,46,93,78,74,40,82,81,95,74,80,82,87,86,85,87,81,89,84,80,85,86,73,84,94,67,86,84,78,84,77,90,78,90,136

Radius of gyration: 25.96 Å; Cα contacts (8 Å, |Δi|>4): 46; chains: 1; bounding box: 62×35×75 Å